Protein AF-A0A498R4Q4-F1 (afdb_monomer_lite)

Foldseek 3Di:
DVCVLVVVDDLVRVCVVVVHDSVVSVVVSVCCVVPNPCVVDDPCVPPDDPPHDDPVVVVVLVVVCPDPVNVPPDPVRSVVD

Organism: NCBI:txid1351585

Secondary structure (DSSP, 8-state):
-HHHHHTSS-HHHHHHHHT--HHHHHHHHHHHHHH-GGGGS-TTTTPPPTTPPPHHHHHHHHHHHHSGGGSS--HHHHHH-

Structure (mmCIF, N/CA/C/O backbone):
data_AF-A0A498R4Q4-F1
#
_entry.id   AF-A0A498R4Q4-F1
#
loop_
_atom_site.group_PDB
_atom_site.id
_atom_site.type_symbol
_atom_site.label_atom_id
_atom_site.label_alt_id
_atom_site.label_comp_id
_atom_site.label_asym_id
_atom_site.label_entity_id
_atom_site.label_seq_id
_atom_site.pdbx_PDB_ins_code
_atom_site.Cartn_x
_atom_site.Cartn_y
_atom_site.Cartn_z
_atom_site.occupancy
_atom_site.B_iso_or_equiv
_atom_site.auth_seq_id
_atom_site.auth_comp_id
_atom_site.auth_asym_id
_atom_site.auth_atom_id
_atom_site.pdbx_PDB_model_num
ATOM 1 N N . MET A 1 1 ? -14.819 0.240 12.852 1.00 89.81 1 MET A N 1
ATOM 2 C CA . MET A 1 1 ? -14.677 1.616 13.382 1.00 89.81 1 MET A CA 1
ATOM 3 C C . MET A 1 1 ? -16.017 2.218 13.770 1.00 89.81 1 MET A C 1
ATOM 5 O O . MET A 1 1 ? -16.146 2.537 14.938 1.00 89.81 1 MET A O 1
ATOM 9 N N . GLN A 1 2 ? -17.010 2.282 12.874 1.00 92.75 2 GLN A N 1
ATOM 10 C CA . GLN A 1 2 ? -18.359 2.796 13.182 1.00 92.75 2 GLN A CA 1
ATOM 11 C C . GLN A 1 2 ? -18.966 2.176 14.462 1.00 92.75 2 GLN A C 1
ATOM 13 O O . GLN A 1 2 ? -19.117 2.873 15.452 1.00 92.75 2 GLN A O 1
ATOM 18 N N . LYS A 1 3 ? -19.061 0.840 14.535 1.00 92.44 3 LYS A N 1
ATOM 19 C CA . LYS A 1 3 ? -19.493 0.093 15.742 1.00 92.44 3 LYS A CA 1
ATOM 20 C C . LYS A 1 3 ? -18.746 0.434 17.047 1.00 92.44 3 LYS A C 1
ATOM 22 O O . LYS A 1 3 ? -19.297 0.334 18.131 1.00 92.44 3 LYS A O 1
ATOM 27 N N . LEU A 1 4 ? -17.467 0.818 16.970 1.00 93.06 4 LEU A N 1
ATOM 28 C CA . LEU A 1 4 ? -16.670 1.222 18.142 1.00 93.06 4 LEU A CA 1
ATOM 29 C C . LEU A 1 4 ? -16.974 2.672 18.572 1.00 93.06 4 LEU A C 1
ATOM 31 O O . LEU A 1 4 ? -16.748 3.051 19.725 1.00 93.06 4 LEU A O 1
ATOM 35 N N . VAL A 1 5 ? -17.408 3.511 17.632 1.00 92.44 5 VAL A N 1
ATOM 36 C CA . VAL A 1 5 ? -17.885 4.872 17.899 1.00 92.44 5 VAL A CA 1
ATOM 37 C C . VAL A 1 5 ? -19.296 4.820 18.477 1.00 92.44 5 VAL A C 1
ATOM 39 O O . VAL A 1 5 ? -19.529 5.479 19.484 1.00 92.44 5 VAL A O 1
ATOM 42 N N . ASP A 1 6 ? -20.157 3.965 17.923 1.00 93.75 6 ASP A N 1
ATOM 43 C CA . ASP A 1 6 ? -21.557 3.793 18.336 1.00 93.75 6 ASP A CA 1
ATOM 44 C C . ASP A 1 6 ? -21.708 3.098 19.702 1.00 93.75 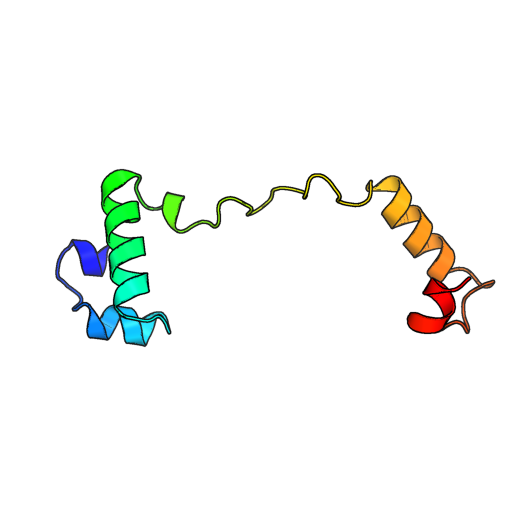6 ASP A C 1
ATOM 46 O O . ASP A 1 6 ? -22.759 3.172 20.327 1.00 93.75 6 ASP A O 1
ATOM 50 N N . GLY A 1 7 ? -20.641 2.462 20.200 1.00 91.69 7 GLY A N 1
ATOM 51 C CA . GLY A 1 7 ? -20.616 1.801 21.510 1.00 91.69 7 GLY A CA 1
ATOM 52 C C . GLY A 1 7 ? -20.913 0.300 21.471 1.00 91.69 7 GLY A C 1
ATOM 53 O O . GLY A 1 7 ? -20.752 -0.367 22.489 1.00 91.69 7 GLY A O 1
ATOM 54 N N . ASP A 1 8 ? -21.233 -0.252 20.300 1.00 93.25 8 ASP A N 1
ATOM 55 C CA . ASP A 1 8 ? -21.489 -1.685 20.083 1.00 93.25 8 ASP A C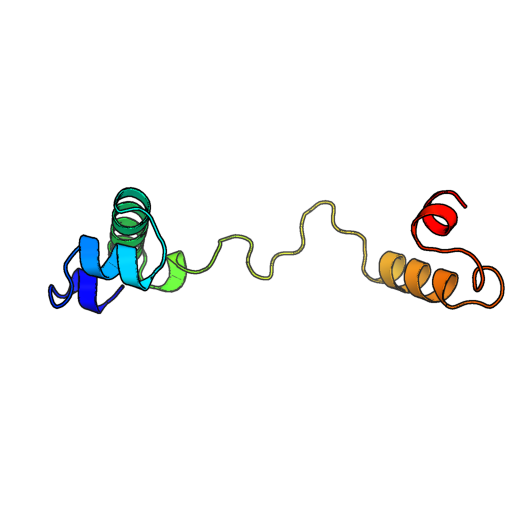A 1
ATOM 56 C C . ASP A 1 8 ? -20.244 -2.571 20.269 1.00 93.25 8 ASP A C 1
ATOM 58 O O . ASP A 1 8 ? -20.339 -3.796 20.349 1.00 93.25 8 ASP A O 1
ATOM 62 N N . PHE A 1 9 ? -19.054 -1.968 20.269 1.00 91.75 9 PHE A N 1
ATOM 63 C CA . PHE A 1 9 ? -17.772 -2.655 20.397 1.00 91.75 9 PHE A CA 1
ATOM 64 C C . PHE A 1 9 ? -16.932 -2.037 21.511 1.00 91.75 9 PHE A C 1
ATOM 66 O O . PHE A 1 9 ? -16.734 -0.822 21.558 1.00 91.75 9 PHE A O 1
ATOM 73 N N . THR A 1 10 ? -16.340 -2.879 22.358 1.00 95.50 10 THR A N 1
ATOM 74 C CA . THR A 1 10 ? -15.306 -2.428 23.297 1.00 95.50 10 THR A CA 1
ATOM 75 C C . THR A 1 10 ? -13.978 -2.188 22.579 1.00 95.50 10 THR A C 1
ATOM 77 O O . THR A 1 10 ? -13.711 -2.720 21.496 1.00 95.50 10 THR A O 1
ATOM 80 N N . LEU A 1 11 ? -13.091 -1.420 23.219 1.00 94.81 11 LEU A N 1
ATOM 81 C CA . LEU A 1 11 ? -11.752 -1.165 22.689 1.00 94.81 11 LEU A CA 1
ATOM 82 C C . LEU A 1 11 ? -10.950 -2.462 22.485 1.00 94.81 11 LEU A C 1
ATOM 84 O O . LEU A 1 11 ? -10.301 -2.609 21.453 1.00 94.81 11 LEU A O 1
ATOM 88 N N . ALA A 1 12 ? -11.029 -3.404 23.431 1.00 95.94 12 ALA A N 1
ATOM 89 C CA . ALA A 1 12 ? -10.305 -4.673 23.369 1.00 95.94 12 ALA A CA 1
ATOM 90 C C . ALA A 1 12 ? -10.823 -5.581 22.241 1.00 95.94 12 ALA A C 1
ATOM 92 O O . ALA A 1 12 ? -10.029 -6.170 21.508 1.00 95.94 12 ALA A O 1
ATOM 93 N N . GLN A 1 13 ? -12.146 -5.643 22.048 1.00 96.19 13 GLN A N 1
ATOM 94 C CA . GLN A 1 13 ? -12.749 -6.380 20.932 1.00 96.19 13 GLN A CA 1
ATOM 95 C C . GLN A 1 13 ? -12.339 -5.779 19.582 1.00 96.19 13 GLN A C 1
ATOM 97 O O . GLN A 1 13 ? -12.003 -6.513 18.654 1.00 96.19 13 GLN A O 1
ATOM 102 N N . ALA A 1 14 ? -12.310 -4.447 19.472 1.00 95.75 14 ALA A N 1
ATOM 103 C CA . ALA A 1 14 ? -11.878 -3.776 18.248 1.00 95.75 14 ALA A CA 1
ATOM 104 C C . ALA A 1 14 ? -10.384 -4.005 17.966 1.00 95.75 14 ALA A C 1
ATOM 106 O O . ALA A 1 14 ? -10.012 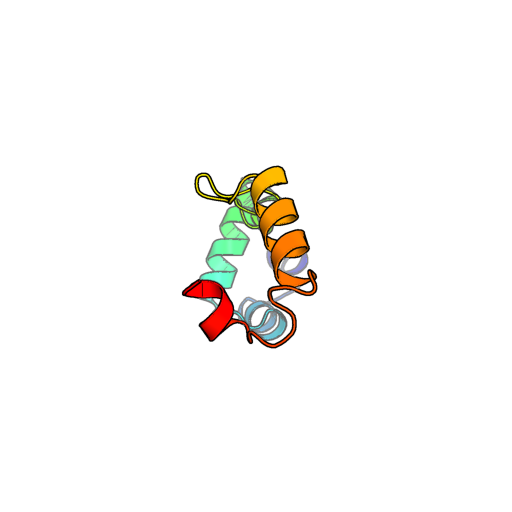-4.268 16.826 1.00 95.75 14 ALA A O 1
ATOM 107 N N . ALA A 1 15 ? -9.540 -3.941 18.998 1.00 97.19 15 ALA A N 1
ATOM 108 C CA . ALA A 1 15 ? -8.109 -4.225 18.910 1.00 97.19 15 ALA A CA 1
ATOM 109 C C . ALA A 1 15 ? -7.840 -5.658 18.438 1.00 97.19 15 ALA A C 1
ATOM 111 O O . ALA A 1 15 ? -7.114 -5.858 17.465 1.00 97.19 15 ALA A O 1
ATOM 112 N N . SER A 1 16 ? -8.502 -6.637 19.059 1.00 96.88 16 SER A N 1
ATOM 113 C CA . SER A 1 16 ? -8.401 -8.045 18.675 1.00 96.88 16 SER A CA 1
ATOM 114 C C . SER A 1 16 ? -8.875 -8.287 17.238 1.00 96.88 16 SER A C 1
ATOM 116 O O . SER A 1 16 ? -8.149 -8.898 16.460 1.00 96.88 16 SER A O 1
ATOM 118 N N . SER A 1 17 ? -10.035 -7.746 16.847 1.00 95.44 17 SER A N 1
ATOM 119 C CA . SER A 1 17 ? -10.589 -7.937 15.498 1.00 95.44 17 SER A CA 1
ATOM 120 C C . SER A 1 17 ? -9.735 -7.311 14.392 1.00 95.44 17 SER A C 1
ATOM 122 O O . SER A 1 17 ? -9.727 -7.827 13.278 1.00 95.44 17 SER A O 1
ATOM 124 N N . LEU A 1 18 ? -9.047 -6.200 14.674 1.00 93.19 18 LEU A N 1
ATOM 125 C CA . LEU A 1 18 ? -8.197 -5.500 13.706 1.00 93.19 18 LEU A CA 1
ATOM 126 C C . LEU A 1 18 ? -6.732 -5.966 13.738 1.00 93.19 18 LEU A C 1
ATOM 128 O O . LEU A 1 18 ? -5.948 -5.511 12.909 1.00 93.19 18 LEU A O 1
ATOM 132 N N . GLY A 1 19 ? -6.342 -6.815 14.696 1.00 96.69 19 GLY A N 1
ATOM 133 C CA . GLY A 1 19 ? -4.937 -7.173 14.915 1.00 96.69 19 GLY A CA 1
ATOM 134 C C . GLY A 1 19 ? -4.066 -5.969 15.302 1.00 96.69 19 GLY A C 1
ATOM 135 O O . GLY A 1 19 ? -2.890 -5.910 14.952 1.00 96.69 19 GLY A O 1
ATOM 136 N N . LEU A 1 20 ? -4.648 -4.978 15.986 1.00 96.19 20 LEU A N 1
ATOM 137 C CA . LEU A 1 20 ? -3.991 -3.724 16.359 1.00 96.19 20 LEU A CA 1
ATOM 138 C C . LEU A 1 20 ? -3.884 -3.585 17.876 1.00 96.19 20 LEU A C 1
ATOM 140 O O . LEU A 1 20 ? -4.695 -4.108 18.631 1.00 96.19 20 LEU A O 1
ATOM 144 N N . SER A 1 21 ? -2.922 -2.789 18.336 1.00 97.44 21 SER A N 1
ATOM 145 C CA . SER A 1 21 ? -2.859 -2.394 19.745 1.00 97.44 21 SER A CA 1
ATOM 146 C C . SER A 1 21 ? -4.005 -1.446 20.122 1.00 97.44 21 SER A C 1
ATOM 148 O O . SER A 1 21 ? -4.447 -0.620 19.318 1.00 97.44 21 SER A O 1
ATOM 150 N N . ASN A 1 22 ? -4.403 -1.460 21.397 1.00 96.88 22 ASN A N 1
ATOM 151 C CA . ASN A 1 22 ? -5.389 -0.520 21.946 1.00 96.88 22 ASN A CA 1
ATOM 152 C C . ASN A 1 22 ? -5.048 0.948 21.622 1.00 96.88 22 ASN A C 1
ATOM 154 O O . ASN A 1 22 ? -5.926 1.727 21.253 1.00 96.88 22 ASN A O 1
ATOM 158 N N . ARG A 1 23 ? -3.762 1.326 21.692 1.00 97.12 23 ARG A N 1
ATOM 159 C CA . ARG A 1 23 ? -3.298 2.683 21.357 1.00 97.12 23 ARG A CA 1
ATOM 160 C C . ARG A 1 23 ? -3.566 3.033 19.889 1.00 97.12 23 ARG A C 1
ATOM 162 O O . ARG A 1 23 ? -4.010 4.144 19.602 1.00 97.12 23 ARG A O 1
ATOM 169 N N . GLN A 1 24 ? -3.309 2.109 18.963 1.00 95.94 24 GLN A N 1
ATOM 170 C CA . GLN A 1 24 ? -3.587 2.325 17.540 1.00 95.94 24 GLN A CA 1
ATOM 171 C C . GLN A 1 24 ? -5.086 2.489 17.290 1.00 95.94 24 GLN A C 1
ATOM 173 O O . GLN A 1 24 ? -5.472 3.399 16.560 1.00 95.94 24 GLN A O 1
ATOM 178 N N . VAL A 1 25 ? -5.922 1.678 17.940 1.00 96.50 25 VAL A N 1
ATOM 179 C CA . VAL A 1 25 ? -7.380 1.787 17.823 1.00 96.50 25 VAL A CA 1
ATOM 180 C C . VAL A 1 25 ? -7.887 3.129 18.359 1.00 96.50 25 VAL A C 1
ATOM 182 O O . VAL A 1 25 ? -8.685 3.777 17.686 1.00 96.50 25 VAL A O 1
ATOM 185 N N . ILE A 1 26 ? -7.381 3.607 19.505 1.00 96.50 26 ILE A N 1
ATOM 186 C CA . ILE A 1 26 ? -7.712 4.945 20.034 1.00 96.50 26 ILE A CA 1
ATOM 187 C C . ILE A 1 26 ? -7.328 6.038 19.030 1.00 96.50 26 ILE A C 1
ATOM 189 O O . ILE A 1 26 ? -8.133 6.925 18.744 1.00 96.50 26 ILE A O 1
ATOM 193 N N . ARG A 1 27 ? -6.115 5.966 18.466 1.00 95.31 27 ARG A N 1
ATOM 194 C CA . ARG A 1 27 ? -5.636 6.931 17.466 1.00 95.31 27 ARG A CA 1
ATOM 195 C C . ARG A 1 27 ? -6.545 6.960 16.235 1.00 95.31 27 ARG A C 1
ATOM 197 O O . ARG A 1 27 ? -6.934 8.040 15.800 1.00 95.31 27 ARG A O 1
ATOM 204 N N . LEU A 1 28 ? -6.902 5.789 15.704 1.00 94.81 28 LEU A N 1
ATOM 205 C CA . LEU A 1 28 ? -7.808 5.671 14.562 1.00 94.81 28 LEU A CA 1
ATOM 206 C C . LEU A 1 28 ? -9.219 6.162 14.910 1.00 94.81 28 LEU A C 1
ATOM 208 O O . LEU A 1 28 ? -9.823 6.852 14.098 1.00 94.81 28 LEU A O 1
ATOM 212 N N . LYS A 1 29 ? -9.732 5.864 16.113 1.00 94.94 29 LYS A N 1
ATOM 213 C CA . LYS A 1 29 ? -11.052 6.325 16.579 1.00 94.94 29 LYS A CA 1
ATOM 214 C C . LYS A 1 29 ? -11.102 7.849 16.635 1.00 94.94 29 LYS A C 1
ATOM 216 O O . LYS A 1 29 ? -12.064 8.435 16.154 1.00 94.94 29 LYS A O 1
ATOM 221 N N . LYS A 1 30 ? -10.054 8.486 17.168 1.00 95.44 30 LYS A N 1
ATOM 222 C CA . LYS A 1 30 ? -9.940 9.949 17.212 1.00 95.44 30 LYS A CA 1
ATOM 223 C C . LYS A 1 30 ? -9.993 10.557 15.807 1.00 95.44 30 LYS A C 1
ATOM 225 O O . LYS A 1 30 ? -10.803 11.446 15.579 1.00 95.44 30 LYS A O 1
ATOM 230 N N . GLY A 1 31 ? -9.182 10.048 14.878 1.00 94.06 31 GLY A N 1
ATOM 231 C CA . GLY A 1 31 ? -9.177 10.528 13.492 1.00 94.06 31 GLY A CA 1
ATOM 232 C C . GLY A 1 31 ? -10.514 10.302 12.779 1.00 94.06 31 GLY A C 1
ATOM 233 O O . GLY A 1 31 ? -11.029 11.205 12.134 1.00 94.06 31 GLY A O 1
ATOM 234 N N . PHE A 1 32 ? -11.126 9.133 12.980 1.00 95.31 32 PHE A N 1
ATOM 235 C CA . PHE A 1 32 ? -12.436 8.798 12.419 1.00 95.31 32 PHE A CA 1
ATOM 236 C C . PHE A 1 32 ? -13.546 9.748 12.891 1.00 95.31 32 PHE A C 1
ATOM 238 O O . PHE A 1 32 ? -14.408 10.112 12.102 1.00 95.31 32 PHE A O 1
ATOM 245 N N . ILE A 1 33 ? -13.527 10.173 14.159 1.00 95.00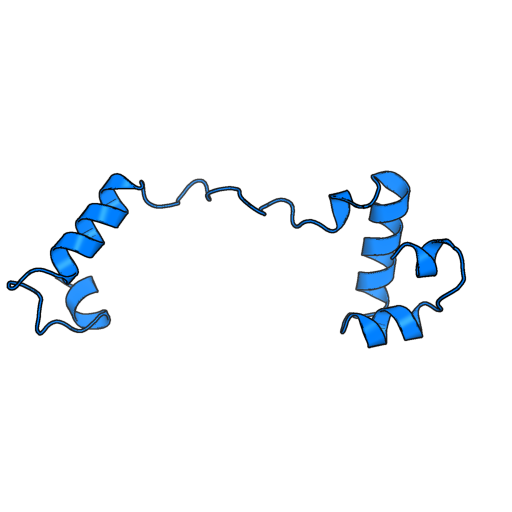 33 ILE A N 1
ATOM 246 C CA . ILE A 1 33 ? -14.503 11.138 14.695 1.00 95.00 33 ILE A CA 1
ATOM 247 C C . ILE A 1 33 ? -14.282 12.543 14.112 1.00 95.00 33 ILE A C 1
ATOM 249 O O . ILE A 1 33 ? -15.247 13.261 13.878 1.00 95.00 33 ILE A O 1
ATOM 253 N N . GLN A 1 34 ? -13.028 12.947 13.895 1.00 95.25 34 GLN A N 1
ATOM 254 C CA . GLN A 1 34 ? -12.683 14.308 13.463 1.00 95.25 34 GLN A CA 1
ATOM 255 C C . GLN A 1 34 ? -12.876 14.537 11.959 1.00 95.25 34 GLN A C 1
ATOM 257 O O . GLN A 1 34 ? -13.316 15.604 11.548 1.00 95.25 34 GLN A O 1
ATOM 262 N N . GLU A 1 35 ? -12.526 13.544 11.148 1.00 93.44 35 GLU A N 1
ATOM 263 C CA . GLU A 1 35 ? -12.382 13.677 9.691 1.00 93.44 35 GLU A CA 1
ATOM 264 C C . GLU A 1 35 ? -13.180 12.595 8.932 1.00 93.44 35 GLU A C 1
ATOM 266 O O . GLU A 1 35 ? -13.178 12.547 7.702 1.00 93.44 35 GLU A O 1
ATOM 271 N N . GLY A 1 36 ? -13.874 11.705 9.651 1.00 93.56 36 GLY A N 1
ATOM 272 C CA . GLY A 1 36 ? -14.674 10.634 9.067 1.00 93.56 36 GLY A CA 1
ATOM 273 C C . GLY A 1 36 ? -13.862 9.410 8.611 1.00 93.56 36 GLY A C 1
ATOM 274 O O . GLY A 1 36 ? -12.679 9.251 8.937 1.00 93.56 36 GLY A O 1
ATOM 275 N N . PRO A 1 37 ? -14.486 8.499 7.839 1.00 93.00 37 PRO A N 1
ATOM 276 C CA . PRO A 1 37 ? -13.878 7.229 7.433 1.00 93.00 37 PRO A CA 1
ATOM 277 C C . PRO A 1 37 ? -12.627 7.375 6.557 1.00 93.00 37 PRO A C 1
ATOM 279 O O . PRO A 1 37 ? -11.807 6.457 6.528 1.00 93.00 37 PRO A O 1
ATOM 282 N N . ALA A 1 38 ? -12.443 8.517 5.886 1.00 90.94 38 ALA A N 1
ATOM 283 C CA . ALA A 1 38 ? -11.317 8.758 4.985 1.00 90.94 38 ALA A CA 1
ATOM 284 C C . ALA A 1 38 ? -9.945 8.654 5.679 1.00 90.94 38 ALA A C 1
ATOM 286 O O . ALA A 1 38 ? -8.981 8.229 5.050 1.00 90.94 38 ALA A O 1
ATOM 287 N N . VAL A 1 39 ? -9.851 8.939 6.985 1.00 90.25 39 VAL A N 1
ATOM 288 C CA . VAL A 1 39 ? -8.588 8.840 7.754 1.00 90.25 39 VAL A CA 1
ATOM 289 C C . VAL A 1 39 ? -8.063 7.414 7.884 1.00 90.25 39 VAL A C 1
ATOM 291 O O . VAL A 1 39 ? -6.886 7.204 8.181 1.00 90.25 39 VAL A O 1
ATOM 294 N N . LEU A 1 40 ? -8.920 6.415 7.674 1.00 91.38 40 LEU A N 1
ATOM 295 C CA . LEU A 1 40 ? -8.493 5.019 7.683 1.00 91.38 40 LEU A CA 1
ATOM 296 C C . LEU A 1 40 ? -7.696 4.659 6.423 1.00 91.38 40 LEU A C 1
ATOM 298 O O . LEU A 1 40 ? -6.934 3.694 6.448 1.00 91.38 40 LEU A O 1
ATOM 302 N N . ILE A 1 41 ? -7.848 5.432 5.345 1.00 91.19 41 ILE A N 1
ATOM 303 C CA . ILE A 1 41 ? -7.038 5.292 4.139 1.00 91.19 41 ILE A CA 1
ATOM 304 C C . ILE A 1 41 ? -5.658 5.878 4.437 1.00 91.19 41 ILE A C 1
ATOM 306 O O . ILE A 1 41 ? -5.522 6.985 4.963 1.00 91.19 41 ILE A O 1
ATOM 310 N N . HIS A 1 42 ? -4.607 5.126 4.113 1.00 88.19 42 HIS A N 1
ATOM 311 C CA . HIS A 1 42 ? -3.252 5.627 4.272 1.00 88.19 42 HIS A CA 1
ATOM 312 C C . HIS A 1 42 ? -3.057 6.860 3.378 1.00 88.19 42 HIS A C 1
ATOM 314 O O . HIS A 1 42 ? -3.408 6.851 2.204 1.00 88.19 42 HIS A O 1
ATOM 320 N N . LYS A 1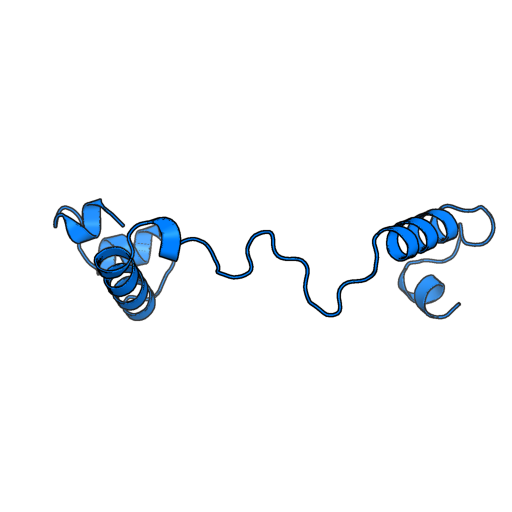 43 ? -2.459 7.935 3.899 1.00 84.94 43 LYS A N 1
ATOM 321 C CA . LYS A 1 43 ? -2.341 9.206 3.153 1.00 84.94 43 LYS A CA 1
ATOM 322 C C . LYS A 1 43 ? -1.499 9.103 1.875 1.00 84.94 43 LYS A C 1
ATOM 324 O O . LYS A 1 43 ? -1.612 9.946 0.999 1.00 84.94 43 LYS A O 1
ATOM 329 N N . ASN A 1 44 ? -0.668 8.065 1.781 1.00 88.25 44 ASN A N 1
ATOM 330 C CA . ASN A 1 44 ? 0.120 7.744 0.588 1.00 88.25 44 ASN A CA 1
ATOM 331 C C . ASN A 1 44 ? -0.542 6.698 -0.331 1.00 88.25 44 ASN A C 1
ATOM 333 O O . ASN A 1 44 ? 0.093 6.213 -1.263 1.00 88.25 44 ASN A O 1
ATOM 337 N N . THR A 1 45 ? -1.777 6.275 -0.048 1.00 90.69 45 THR A N 1
ATOM 338 C CA . THR A 1 45 ? -2.516 5.372 -0.937 1.00 90.69 45 THR A CA 1
ATOM 339 C C . THR A 1 45 ? -2.688 6.047 -2.298 1.00 90.69 45 THR A C 1
ATOM 341 O O . THR A 1 45 ? -3.082 7.205 -2.364 1.00 90.69 45 THR A O 1
ATOM 344 N N . ASN A 1 46 ? -2.391 5.319 -3.377 1.00 87.38 46 ASN A N 1
ATOM 345 C CA . ASN A 1 46 ? -2.464 5.776 -4.773 1.00 87.38 46 ASN A CA 1
ATOM 346 C C . ASN A 1 46 ? -1.536 6.946 -5.158 1.00 87.38 46 ASN A C 1
ATOM 348 O O . ASN A 1 46 ? -1.573 7.395 -6.301 1.00 87.38 46 ASN A O 1
ATOM 352 N N . CYS A 1 47 ? -0.672 7.410 -4.256 1.00 89.81 47 CYS A N 1
ATOM 353 C CA . CYS A 1 47 ? 0.327 8.427 -4.564 1.00 89.81 47 CYS A CA 1
ATOM 354 C C . CYS A 1 47 ? 1.631 7.760 -5.014 1.00 89.81 47 CYS A C 1
ATOM 356 O O . CYS A 1 47 ? 2.200 6.938 -4.290 1.00 89.81 47 CYS A O 1
ATOM 358 N N . LYS A 1 48 ? 2.138 8.133 -6.197 1.00 88.12 48 LYS A N 1
ATOM 359 C CA . LYS A 1 48 ? 3.501 7.769 -6.607 1.00 88.12 48 LYS A CA 1
ATOM 360 C C . LYS A 1 48 ? 4.503 8.552 -5.740 1.00 88.12 48 LYS A C 1
ATOM 362 O O . LYS A 1 48 ? 4.362 9.770 -5.628 1.00 88.12 48 LYS A O 1
ATOM 367 N N . PRO A 1 49 ? 5.500 7.894 -5.119 1.00 90.62 49 PRO A N 1
ATOM 368 C CA . PRO A 1 49 ? 6.566 8.588 -4.398 1.00 90.62 49 PRO A CA 1
ATOM 369 C C . PRO A 1 49 ? 7.283 9.621 -5.276 1.00 90.62 49 PRO A C 1
ATOM 371 O O . PRO A 1 49 ? 7.448 9.401 -6.472 1.00 90.62 49 PRO A O 1
ATOM 374 N N . ALA A 1 50 ? 7.789 10.702 -4.676 1.00 89.88 50 ALA A N 1
ATOM 375 C CA . ALA A 1 50 ? 8.516 11.751 -5.404 1.00 89.88 50 ALA A CA 1
ATOM 376 C C . ALA A 1 50 ? 9.773 11.235 -6.133 1.00 89.88 50 ALA A C 1
ATOM 378 O O . ALA A 1 50 ? 10.181 11.794 -7.144 1.00 89.88 50 ALA A O 1
ATOM 379 N N . HIS A 1 51 ? 10.368 10.157 -5.622 1.00 91.62 51 HIS A N 1
ATOM 380 C CA . HIS A 1 51 ? 11.544 9.500 -6.197 1.00 91.62 51 HIS A CA 1
ATOM 381 C C . HIS A 1 51 ? 11.192 8.188 -6.912 1.00 91.62 51 HIS A C 1
ATOM 383 O O . HIS A 1 51 ? 12.053 7.328 -7.086 1.00 91.62 51 HIS A O 1
ATOM 389 N N . ALA A 1 52 ? 9.922 7.988 -7.276 1.00 93.31 52 ALA A N 1
ATOM 390 C CA . ALA A 1 52 ? 9.536 6.851 -8.097 1.00 93.31 52 ALA A CA 1
ATOM 391 C C . ALA A 1 52 ? 10.190 6.953 -9.481 1.00 93.31 52 ALA A C 1
ATOM 393 O O . ALA A 1 52 ? 10.355 8.044 -10.029 1.00 93.31 52 ALA A O 1
ATOM 394 N N . LEU A 1 53 ? 10.535 5.803 -10.058 1.00 93.88 53 LEU A N 1
ATOM 395 C CA . LEU A 1 53 ? 10.980 5.745 -11.445 1.00 93.88 53 LEU A CA 1
ATOM 396 C C . LEU A 1 53 ? 9.851 6.225 -12.363 1.00 93.88 53 LEU A C 1
ATOM 398 O O . LEU A 1 53 ? 8.681 5.909 -12.135 1.00 93.88 53 LEU A O 1
ATOM 402 N N . GLY A 1 54 ? 10.208 6.967 -13.410 1.00 95.06 54 GLY A N 1
ATOM 403 C CA . GLY A 1 54 ? 9.263 7.306 -14.469 1.00 95.06 54 GLY A CA 1
ATOM 404 C C . GLY A 1 54 ? 8.767 6.044 -15.177 1.00 95.06 54 GLY A C 1
ATOM 405 O O . GLY A 1 54 ? 9.523 5.084 -15.337 1.00 95.06 54 GLY A O 1
ATOM 406 N N . ASP A 1 55 ? 7.511 6.056 -15.622 1.00 94.50 55 ASP A N 1
ATOM 407 C CA . ASP A 1 55 ? 6.872 4.883 -16.237 1.00 94.50 55 ASP A CA 1
ATOM 408 C C . ASP A 1 55 ? 7.638 4.400 -17.480 1.00 94.50 55 ASP A C 1
ATOM 410 O O . ASP A 1 55 ? 7.819 3.200 -17.673 1.00 94.50 55 ASP A O 1
ATOM 414 N N . GLU A 1 56 ? 8.174 5.329 -18.276 1.00 96.62 56 GLU A N 1
ATOM 415 C CA . GLU A 1 56 ? 9.008 5.022 -19.445 1.00 96.62 56 GLU A CA 1
ATOM 416 C C . GLU A 1 56 ? 10.311 4.310 -19.065 1.00 96.62 56 GLU A C 1
ATOM 418 O O . GLU A 1 56 ? 10.705 3.333 -19.704 1.00 96.62 56 GLU A O 1
ATOM 423 N N . LEU A 1 57 ? 10.974 4.770 -18.000 1.00 95.88 57 LEU A N 1
ATOM 424 C CA . LEU A 1 57 ? 12.208 4.158 -17.518 1.00 95.88 57 LEU A CA 1
ATOM 425 C C . LEU A 1 57 ? 11.933 2.754 -16.971 1.00 95.88 57 LEU A C 1
ATOM 427 O O . LEU A 1 57 ? 12.665 1.820 -17.292 1.00 95.88 57 LEU A O 1
ATOM 431 N N . ALA A 1 58 ? 10.854 2.586 -16.203 1.00 96.12 58 ALA A N 1
ATOM 432 C CA . ALA A 1 58 ? 10.427 1.280 -15.714 1.00 96.12 58 ALA A CA 1
ATOM 433 C C . ALA A 1 58 ? 10.113 0.317 -16.873 1.00 96.12 58 ALA A C 1
ATOM 435 O O . ALA A 1 58 ? 10.595 -0.817 -16.880 1.00 96.12 58 ALA A O 1
ATOM 436 N N . ALA A 1 59 ? 9.382 0.779 -17.892 1.00 97.56 59 ALA A N 1
ATOM 437 C CA . ALA A 1 59 ? 9.082 -0.011 -19.085 1.00 97.56 59 ALA A CA 1
ATOM 438 C C . ALA A 1 59 ? 10.355 -0.411 -19.847 1.00 97.56 59 ALA A C 1
ATOM 440 O O . ALA A 1 59 ? 10.493 -1.563 -20.263 1.00 97.56 59 ALA A O 1
ATOM 441 N N . LYS A 1 60 ? 11.322 0.507 -19.972 1.00 97.12 60 LYS A N 1
ATOM 442 C CA . LYS A 1 60 ? 12.618 0.224 -20.598 1.00 97.12 60 LYS A CA 1
ATOM 443 C C . LYS A 1 60 ? 13.400 -0.846 -19.835 1.00 97.12 60 LYS A C 1
ATOM 445 O O . LYS A 1 60 ? 13.909 -1.770 -20.461 1.00 97.12 60 LYS A O 1
ATOM 450 N N . ILE A 1 61 ? 13.466 -0.759 -18.505 1.00 96.00 61 ILE A N 1
ATOM 451 C CA . ILE A 1 61 ? 14.138 -1.764 -17.662 1.00 96.00 61 ILE A CA 1
ATOM 452 C C . ILE A 1 61 ? 13.505 -3.147 -17.871 1.00 96.00 61 ILE A C 1
ATOM 454 O O . ILE A 1 61 ? 14.222 -4.128 -18.069 1.00 96.00 61 ILE A O 1
ATOM 458 N N . ILE A 1 62 ? 12.170 -3.223 -17.891 1.00 95.88 62 ILE A N 1
ATOM 459 C CA . ILE A 1 62 ? 11.439 -4.476 -18.136 1.00 95.88 62 ILE A CA 1
ATOM 460 C C . ILE A 1 62 ? 11.770 -5.032 -19.525 1.00 95.88 62 ILE A C 1
ATOM 462 O O . ILE A 1 62 ? 12.113 -6.209 -19.646 1.00 95.88 62 ILE A O 1
ATOM 466 N N . SER A 1 63 ? 11.727 -4.189 -20.560 1.00 96.75 63 SER A N 1
ATOM 467 C CA . SER A 1 63 ? 12.056 -4.594 -21.930 1.00 96.75 63 SER A CA 1
ATOM 468 C C . SER A 1 63 ? 13.489 -5.117 -22.052 1.00 96.75 63 SER A C 1
ATOM 470 O O . SER A 1 63 ? 13.708 -6.114 -22.738 1.00 96.75 63 SER A O 1
ATOM 472 N N . LEU A 1 64 ? 14.454 -4.487 -21.374 1.00 96.19 64 LEU A N 1
ATOM 473 C CA . LEU A 1 64 ? 15.843 -4.947 -21.354 1.00 96.19 64 LEU A CA 1
ATOM 474 C C . LEU A 1 64 ? 15.957 -6.308 -20.667 1.00 96.19 64 LEU A C 1
ATOM 476 O O . LEU A 1 64 ? 16.510 -7.234 -21.258 1.00 96.19 64 LEU A O 1
ATOM 480 N N . LYS A 1 65 ? 15.360 -6.479 -19.481 1.00 95.62 65 LYS A N 1
ATOM 481 C CA . LYS A 1 65 ? 15.397 -7.762 -18.760 1.00 95.62 65 LYS A CA 1
ATOM 482 C C . LYS A 1 65 ? 14.786 -8.919 -19.561 1.00 95.62 65 LYS A C 1
ATOM 484 O O . LYS A 1 65 ? 15.205 -10.065 -19.384 1.00 95.62 65 LYS A O 1
ATOM 489 N N . GLN A 1 66 ? 13.787 -8.623 -20.394 1.00 95.19 66 GLN A N 1
ATOM 490 C CA . GLN A 1 66 ? 13.095 -9.584 -21.261 1.00 95.19 66 GLN A CA 1
ATOM 491 C C . GLN A 1 66 ? 13.815 -9.857 -22.591 1.00 95.19 66 GLN A C 1
ATOM 493 O O . GLN A 1 66 ? 13.440 -10.789 -23.300 1.00 95.19 66 GLN A O 1
ATOM 498 N N . SER A 1 67 ? 14.823 -9.061 -22.950 1.00 96.38 67 SER A N 1
ATOM 499 C CA . SER A 1 67 ? 15.570 -9.240 -24.195 1.00 96.38 67 SER A CA 1
ATOM 500 C C . SER A 1 67 ? 16.491 -10.463 -24.154 1.00 96.38 67 SER A C 1
ATOM 502 O O . SER A 1 67 ? 16.885 -10.933 -23.086 1.00 96.38 67 SER A O 1
ATOM 504 N N . GLU A 1 68 ? 16.883 -10.946 -25.336 1.00 96.44 68 GLU A N 1
ATOM 505 C CA . GLU A 1 68 ? 17.842 -12.050 -25.482 1.00 96.44 68 GLU A CA 1
ATOM 506 C C . GLU A 1 68 ? 19.164 -11.764 -24.758 1.00 96.44 68 GLU A C 1
ATOM 508 O O . GLU A 1 68 ? 19.718 -12.642 -24.105 1.00 96.44 68 GLU A O 1
ATOM 513 N N . LEU A 1 69 ? 19.625 -10.510 -24.824 1.00 95.56 69 LEU A N 1
ATOM 514 C CA . LEU A 1 69 ? 20.913 -10.066 -24.291 1.00 95.56 69 LEU A CA 1
ATOM 515 C C . LEU A 1 69 ? 21.056 -10.315 -22.782 1.00 95.56 69 LEU A C 1
ATOM 517 O O . LEU A 1 69 ? 22.159 -10.551 -22.302 1.00 95.56 69 LEU A O 1
ATOM 521 N N . TYR A 1 70 ? 19.944 -10.283 -22.044 1.00 95.75 70 TYR A N 1
ATOM 522 C CA . TYR A 1 70 ? 19.918 -10.432 -20.587 1.00 95.75 70 TYR A CA 1
ATOM 523 C C . TYR A 1 70 ? 19.092 -11.637 -20.125 1.00 95.75 70 TYR A C 1
ATOM 525 O O . TYR A 1 70 ? 18.673 -11.690 -18.960 1.00 95.75 70 TYR A O 1
ATOM 533 N N . ARG A 1 71 ? 18.835 -12.606 -21.018 1.00 93.62 71 ARG A N 1
ATOM 534 C CA . ARG A 1 71 ? 18.022 -13.791 -20.707 1.00 93.62 71 ARG A CA 1
ATOM 535 C C . ARG A 1 71 ? 18.583 -14.563 -19.513 1.00 93.62 71 ARG A C 1
ATOM 537 O O . ARG A 1 71 ? 17.823 -14.882 -18.600 1.00 93.62 71 ARG A O 1
ATOM 544 N N . ASP A 1 72 ? 19.896 -14.776 -19.493 1.00 95.19 72 ASP A N 1
ATOM 545 C CA . ASP A 1 72 ? 20.567 -15.609 -18.487 1.00 95.19 72 ASP A CA 1
ATOM 546 C C . ASP A 1 72 ? 20.967 -14.834 -17.220 1.00 95.19 72 ASP A C 1
ATOM 548 O O . ASP A 1 72 ? 21.339 -15.426 -16.205 1.00 95.19 72 ASP A O 1
ATOM 552 N N . ALA A 1 73 ? 20.847 -13.503 -17.236 1.00 96.06 73 ALA A N 1
ATOM 553 C CA . ALA A 1 73 ? 21.087 -12.683 -16.058 1.00 96.06 73 ALA A CA 1
ATOM 554 C C . ALA A 1 73 ? 19.905 -12.796 -15.084 1.00 96.06 73 ALA A C 1
ATOM 556 O O . ALA A 1 73 ? 18.776 -12.398 -15.391 1.00 96.06 73 ALA A O 1
ATOM 557 N N . ASN A 1 74 ? 20.163 -13.315 -13.881 1.00 94.62 74 ASN A N 1
ATOM 558 C CA . ASN A 1 74 ? 19.208 -13.241 -12.773 1.00 94.62 74 ASN A CA 1
ATOM 559 C C . ASN A 1 74 ? 19.057 -11.786 -12.275 1.00 94.62 74 ASN A C 1
ATOM 561 O O . ASN A 1 74 ? 19.782 -10.900 -12.717 1.00 94.62 74 ASN A O 1
ATOM 565 N N . PHE A 1 75 ? 18.118 -11.515 -11.360 1.00 93.88 75 PHE A N 1
ATOM 566 C CA . PHE A 1 75 ? 17.834 -10.136 -10.933 1.00 93.88 75 PHE A CA 1
ATOM 567 C C . PHE A 1 75 ? 19.028 -9.409 -10.303 1.00 93.88 75 PHE A C 1
ATOM 569 O O . PHE A 1 75 ? 19.206 -8.227 -10.575 1.00 93.88 75 PHE A O 1
ATOM 576 N N . LEU A 1 76 ? 19.839 -10.101 -9.497 1.00 96.00 76 LEU A N 1
ATOM 577 C CA . LEU A 1 76 ? 21.019 -9.506 -8.863 1.00 96.00 76 LEU A CA 1
ATOM 578 C C . LEU A 1 76 ? 22.080 -9.176 -9.910 1.00 96.00 76 LEU A C 1
ATOM 580 O O . LEU A 1 76 ? 22.580 -8.061 -9.946 1.00 96.00 76 LEU A O 1
ATOM 584 N N . HIS A 1 77 ? 22.361 -10.120 -10.806 1.00 95.06 77 HIS A N 1
ATOM 585 C CA . HIS A 1 77 ? 23.346 -9.911 -11.858 1.00 95.06 77 HIS A CA 1
ATOM 586 C C . HIS A 1 77 ? 22.905 -8.828 -12.852 1.00 95.06 77 HIS A C 1
ATOM 588 O O . HIS A 1 77 ? 23.697 -7.977 -13.226 1.00 95.06 77 HIS A O 1
ATOM 594 N N . PHE A 1 78 ? 21.626 -8.810 -13.235 1.00 96.56 78 PHE A N 1
ATOM 595 C CA . PHE A 1 78 ? 21.071 -7.800 -14.137 1.00 96.56 78 PHE A CA 1
ATOM 596 C C . PHE A 1 78 ? 21.116 -6.382 -13.553 1.00 96.56 78 PHE A C 1
ATOM 598 O O . PHE A 1 78 ? 21.195 -5.424 -14.306 1.00 96.56 78 PHE A O 1
ATOM 605 N N . GLN A 1 79 ? 21.072 -6.238 -12.226 1.00 94.44 79 GLN A N 1
ATOM 606 C CA . GLN A 1 79 ? 21.200 -4.938 -11.565 1.00 94.44 79 GLN A CA 1
ATOM 607 C C . GLN A 1 79 ? 22.617 -4.345 -11.688 1.00 94.44 79 GLN A C 1
ATOM 609 O O . GLN A 1 79 ? 22.768 -3.128 -1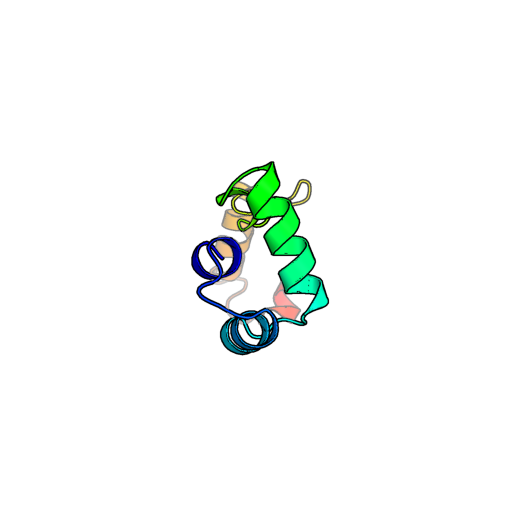1.599 1.00 94.44 79 GLN A O 1
ATOM 614 N N . GLU A 1 80 ? 23.641 -5.184 -11.856 1.00 93.56 80 GLU A N 1
ATOM 615 C CA . GLU A 1 80 ? 25.050 -4.772 -11.929 1.00 93.56 80 GLU A CA 1
ATOM 616 C C . GLU A 1 80 ? 25.537 -4.484 -13.361 1.00 93.56 80 GLU A C 1
ATOM 618 O O . GLU A 1 80 ? 26.649 -3.979 -13.528 1.00 93.56 80 GLU A O 1
ATOM 623 N N . LEU A 1 81 ? 24.728 -4.808 -14.378 1.00 89.75 81 LEU A N 1
ATOM 624 C CA . LEU A 1 81 ? 25.020 -4.623 -15.806 1.00 89.75 81 LEU A CA 1
ATOM 625 C C . LEU A 1 81 ? 24.426 -3.316 -16.347 1.00 89.75 81 LEU A C 1
ATOM 627 O O . LEU A 1 81 ? 25.104 -2.685 -17.189 1.00 89.75 81 LEU A O 1
#

Radius of gyration: 22.29 Å; chains: 1; bounding box: 47×30×49 Å

pLDDT: mean 94.04, std 2.69, range [84.94, 97.56]

Sequence (81 aa):
MQKLVDGDFTLAQAASSLGLSNRQVIRLKKGFIQEGPAVLIHKNTNCKPAHALGDELAAKIISLKQSELYRDANFLHFQEL